Protein AF-A0A258DML5-F1 (afdb_monomer)

Mean predicted aligned error: 8.38 Å

Foldseek 3Di:
DPCPVVPDVDDDDDPQCLPADEPVCVVPWDWDDPVVFIATPDPVRGNDDYDQEQADPPDQ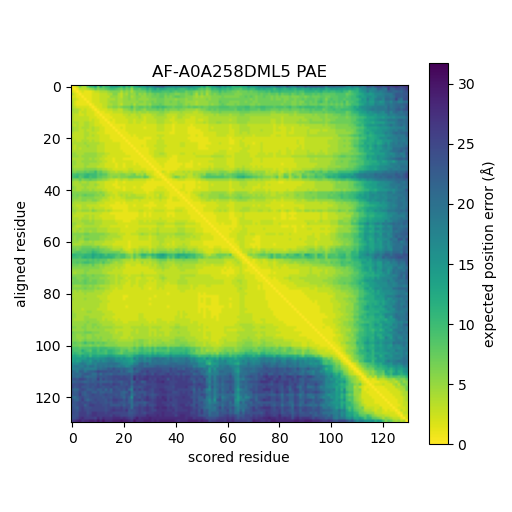FSHPPDPDPCRGCVNVVSCVVVSVVVNVVCVVVVVVVVVPDDDPDCPDDDDQDPVRVVVVVVVVVVVVVD

Nearest PDB structures (foldseek):
  1q5t-assembly1_B  TM=3.494E-01  e=3.824E+00  Vipera ammodytes meridionalis

Radius of gyration: 21.44 Å; Cα contacts (8 Å, |Δi|>4): 107; chains: 1; bounding box: 47×46×62 Å

Solvent-accessible surface area (backbone atoms only — not comparable to full-atom values): 8208 Å² total; per-residue (Å²): 135,75,58,62,76,74,77,42,96,85,77,83,86,82,81,58,70,18,51,74,34,38,79,91,42,53,91,84,44,47,77,42,70,73,90,84,55,44,16,40,78,42,83,89,34,49,52,79,35,78,47,68,72,49,50,49,85,94,52,70,32,64,29,75,79,54,92,53,66,87,46,22,37,91,73,33,61,71,48,48,61,61,51,49,56,52,44,53,51,37,59,76,68,43,39,74,62,62,73,68,57,76,71,90,64,82,88,67,80,80,75,77,47,72,68,53,51,51,53,54,50,51,57,52,52,54,69,72,76,109

Sequence (130 aa):
MDLAPLLFEKIFILKHRGYNMAWWNFAERKLLDSGGDYSINQTDQHLYFFHFSGFKPGSEYITGRSGESQFAYENRHELKRLAREYEDLLHQNRFEFFSGLKPKLKFFSPKPSFKSKMNKMLKRLVRKFG

Structure (mmCIF, N/CA/C/O backbone):
data_AF-A0A258DML5-F1
#
_entry.id   AF-A0A258DML5-F1
#
loop_
_atom_site.group_PDB
_atom_site.id
_atom_site.type_symbol
_atom_site.label_atom_id
_atom_site.label_alt_id
_atom_site.label_comp_id
_atom_site.label_asym_id
_atom_site.label_entity_id
_atom_site.label_seq_id
_atom_site.pdbx_PDB_ins_code
_atom_site.Cartn_x
_atom_site.Cartn_y
_atom_site.Cartn_z
_atom_site.occupancy
_atom_site.B_iso_or_equiv
_atom_site.auth_seq_id
_atom_site.auth_comp_id
_atom_site.auth_asym_id
_atom_site.auth_atom_id
_atom_site.pdbx_PDB_model_num
ATOM 1 N N . MET A 1 1 ? -12.026 9.453 -4.907 1.00 64.12 1 MET A N 1
ATOM 2 C CA . MET A 1 1 ? -12.736 8.328 -5.560 1.00 64.12 1 MET A CA 1
ATOM 3 C C . MET A 1 1 ? -14.147 8.843 -5.765 1.00 64.12 1 MET A C 1
ATOM 5 O O . MET A 1 1 ? -14.971 8.720 -4.871 1.00 64.12 1 MET A O 1
ATOM 9 N N . ASP A 1 2 ? -14.371 9.554 -6.869 1.00 83.19 2 ASP A N 1
ATOM 10 C CA . ASP A 1 2 ? -15.444 10.568 -6.896 1.00 83.19 2 ASP A CA 1
ATOM 11 C C . ASP A 1 2 ? -16.634 10.117 -7.749 1.00 83.19 2 ASP A C 1
ATOM 13 O O . ASP A 1 2 ? -17.749 10.589 -7.577 1.00 83.19 2 ASP A O 1
ATOM 17 N N . LEU A 1 3 ? -16.409 9.143 -8.636 1.00 91.69 3 LEU A N 1
ATOM 18 C CA . LEU A 1 3 ? -17.411 8.667 -9.586 1.00 91.69 3 LEU A CA 1
ATOM 19 C C . LEU A 1 3 ? -18.371 7.641 -8.988 1.00 91.69 3 LEU A C 1
ATOM 21 O O . LEU A 1 3 ? -19.529 7.614 -9.378 1.00 91.69 3 LEU A O 1
ATOM 25 N N . ALA A 1 4 ? -17.919 6.796 -8.054 1.00 91.69 4 ALA A N 1
ATOM 26 C CA . ALA A 1 4 ? -18.776 5.739 -7.522 1.00 91.69 4 ALA A CA 1
ATOM 27 C C . ALA A 1 4 ? -20.057 6.313 -6.877 1.00 91.69 4 ALA A C 1
ATOM 29 O O . ALA A 1 4 ? -21.132 5.922 -7.326 1.00 91.69 4 ALA A O 1
ATOM 30 N N . PRO A 1 5 ? -19.995 7.293 -5.948 1.00 89.38 5 PRO A N 1
ATOM 31 C CA . PRO A 1 5 ? -21.198 7.920 -5.381 1.00 89.38 5 PRO A CA 1
ATOM 32 C C . PRO A 1 5 ? -22.129 8.574 -6.409 1.00 89.38 5 PRO A C 1
ATOM 34 O O . PRO A 1 5 ? -23.313 8.723 -6.138 1.00 89.38 5 PRO A O 1
ATOM 37 N N . LEU A 1 6 ? -21.603 8.974 -7.570 1.00 91.69 6 LEU A N 1
ATOM 38 C CA . LEU A 1 6 ? -22.379 9.610 -8.637 1.00 91.69 6 LEU A CA 1
ATOM 39 C C . LEU A 1 6 ? -23.065 8.594 -9.559 1.00 91.69 6 LEU A C 1
ATOM 41 O O . LEU A 1 6 ? -24.106 8.898 -10.129 1.00 91.69 6 LEU A O 1
ATOM 45 N N . LEU A 1 7 ? -22.468 7.414 -9.741 1.00 95.12 7 LEU A N 1
ATOM 46 C CA . LEU A 1 7 ? -22.934 6.405 -10.697 1.00 95.12 7 LEU A CA 1
ATOM 47 C C . LEU A 1 7 ? -23.845 5.344 -10.072 1.00 95.12 7 LEU A C 1
ATOM 49 O O . LEU A 1 7 ? -24.545 4.649 -10.805 1.00 95.12 7 LEU A O 1
ATOM 53 N N . PHE A 1 8 ? -23.831 5.188 -8.746 1.00 94.19 8 PHE A N 1
ATOM 54 C CA . PHE A 1 8 ? -24.584 4.138 -8.063 1.00 94.19 8 PHE A CA 1
ATOM 55 C C . PHE A 1 8 ? -25.413 4.708 -6.910 1.00 94.19 8 PHE A C 1
ATOM 57 O O . PHE A 1 8 ? -24.885 5.362 -6.016 1.00 94.19 8 PHE A O 1
ATOM 64 N N . GLU A 1 9 ? -26.708 4.391 -6.891 1.00 92.31 9 GLU A N 1
ATOM 65 C CA . GLU A 1 9 ? -27.655 4.921 -5.897 1.00 92.31 9 GLU A CA 1
ATOM 66 C C . GLU A 1 9 ? -27.472 4.331 -4.489 1.00 92.31 9 GLU A C 1
ATOM 68 O O . GLU A 1 9 ? -27.802 4.969 -3.492 1.00 92.31 9 GLU A O 1
ATOM 73 N N . LYS A 1 10 ? -26.957 3.101 -4.379 1.00 94.00 10 LYS A N 1
ATOM 74 C CA . LYS A 1 10 ? -26.849 2.368 -3.107 1.00 94.00 10 LYS A CA 1
ATOM 75 C C . LYS A 1 10 ? -25.397 2.048 -2.785 1.00 94.00 10 LYS A C 1
ATOM 77 O O . LYS A 1 10 ? -24.931 0.935 -3.017 1.00 94.00 10 LYS A O 1
ATOM 82 N N . ILE A 1 11 ? -24.688 3.032 -2.237 1.00 93.06 11 ILE A N 1
ATOM 83 C CA . ILE A 1 11 ? -23.306 2.871 -1.777 1.00 93.06 11 ILE A CA 1
ATOM 84 C C . ILE A 1 11 ? -23.241 2.868 -0.259 1.00 93.06 11 ILE A C 1
ATOM 86 O O . ILE A 1 11 ? -23.771 3.749 0.414 1.00 93.06 11 ILE A O 1
ATOM 90 N N . PHE A 1 12 ? -22.515 1.889 0.270 1.00 91.81 12 PHE A N 1
ATOM 91 C CA . PHE A 1 12 ? -22.136 1.831 1.670 1.00 91.81 12 PHE A CA 1
ATOM 92 C C . PHE A 1 12 ? -20.680 2.277 1.843 1.00 91.81 12 PHE A C 1
ATOM 94 O O . PHE A 1 12 ? -19.786 1.792 1.149 1.00 91.81 12 PHE A O 1
ATOM 101 N N . ILE A 1 13 ? -20.432 3.191 2.786 1.00 91.25 13 ILE A N 1
A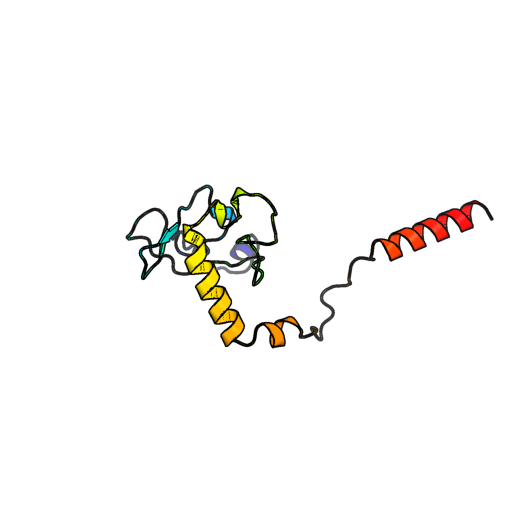TOM 102 C CA . ILE A 1 13 ? -19.080 3.657 3.117 1.00 91.25 13 ILE A CA 1
ATOM 103 C C . ILE A 1 13 ? -18.573 2.888 4.336 1.00 91.25 13 ILE A C 1
ATOM 105 O O . ILE A 1 13 ? -18.929 3.193 5.475 1.00 91.25 13 ILE A O 1
ATOM 109 N N . LEU A 1 14 ? -17.677 1.930 4.101 1.00 92.06 14 LEU A N 1
ATOM 110 C CA . LEU A 1 14 ? -16.966 1.224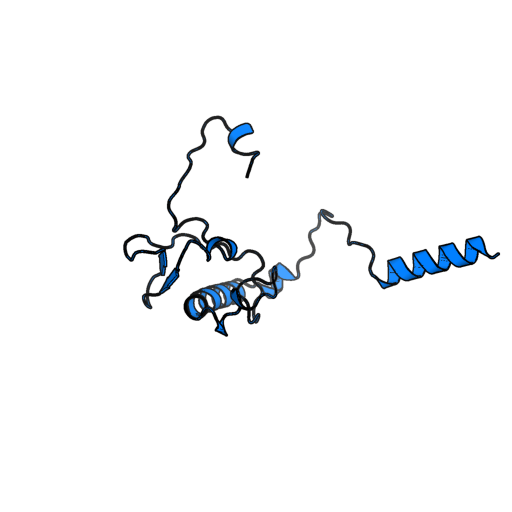 5.163 1.00 92.06 14 LEU A CA 1
ATOM 111 C C . LEU A 1 14 ? -15.752 2.042 5.629 1.00 92.06 14 LEU A C 1
ATOM 113 O O . LEU A 1 14 ? -14.796 2.228 4.880 1.00 92.06 14 LEU A O 1
ATOM 117 N N . LYS A 1 15 ? -15.771 2.514 6.882 1.00 92.19 15 LYS A N 1
ATOM 118 C CA . LYS A 1 15 ? -14.693 3.338 7.474 1.00 92.19 15 LYS A CA 1
ATOM 119 C C . LYS A 1 15 ? -13.671 2.545 8.304 1.00 92.19 15 LYS A C 1
ATOM 121 O O . LYS A 1 15 ? -12.838 3.140 8.983 1.00 92.19 15 LYS A O 1
ATOM 126 N N . HIS A 1 16 ? -13.732 1.216 8.278 1.00 94.50 16 HIS A N 1
ATOM 127 C CA . HIS A 1 16 ? -12.844 0.365 9.068 1.00 94.50 16 HIS A CA 1
ATOM 128 C C . HIS A 1 16 ? -11.390 0.462 8.569 1.00 94.50 16 HIS A C 1
ATOM 130 O O . HIS A 1 16 ? -11.114 0.268 7.385 1.00 94.50 16 HIS A O 1
ATOM 136 N N . ARG A 1 17 ? -10.439 0.739 9.470 1.00 95.44 17 ARG A N 1
ATOM 137 C CA . ARG A 1 17 ? -9.045 1.079 9.108 1.00 95.44 17 ARG A CA 1
ATOM 138 C C . ARG A 1 17 ? -8.245 -0.083 8.525 1.00 95.44 17 ARG A C 1
ATOM 140 O O . ARG A 1 17 ? -7.320 0.156 7.749 1.00 95.44 17 ARG A O 1
ATOM 147 N N . GLY A 1 18 ? -8.623 -1.306 8.884 1.00 96.00 18 GLY A N 1
ATOM 148 C CA . GLY A 1 18 ? -8.076 -2.544 8.332 1.00 96.00 18 GLY A CA 1
ATOM 149 C C . GLY A 1 18 ? -8.434 -2.825 6.874 1.00 96.00 18 GLY A C 1
ATOM 150 O O . GLY A 1 18 ? -7.898 -3.764 6.295 1.00 96.00 18 GLY A O 1
ATOM 151 N N . TYR A 1 19 ? -9.328 -2.040 6.269 1.00 96.06 19 TYR A N 1
ATOM 152 C CA . TYR A 1 19 ? -9.628 -2.143 4.846 1.00 96.06 19 TYR A CA 1
ATOM 153 C C . TYR A 1 19 ? -8.882 -1.064 4.070 1.00 96.06 19 TYR A C 1
ATOM 155 O O . TYR A 1 19 ? -8.824 0.101 4.480 1.00 96.06 19 TYR A O 1
ATOM 163 N N . ASN A 1 20 ? -8.349 -1.463 2.915 1.00 95.38 20 ASN A N 1
ATOM 164 C CA . ASN A 1 20 ? -7.647 -0.587 1.978 1.00 95.38 20 ASN A CA 1
ATOM 165 C C . ASN A 1 20 ? -6.525 0.213 2.660 1.00 95.38 20 ASN A C 1
ATOM 167 O O . ASN A 1 20 ? -6.370 1.412 2.425 1.00 95.38 20 ASN A O 1
ATOM 171 N N . MET A 1 21 ? -5.774 -0.444 3.546 1.00 96.06 21 MET A N 1
ATOM 172 C CA . MET A 1 21 ? -4.563 0.135 4.117 1.00 96.06 21 MET A CA 1
ATOM 173 C C . MET A 1 21 ? -3.479 0.162 3.041 1.00 96.06 21 MET A C 1
ATOM 175 O O . MET A 1 21 ? -3.278 -0.833 2.354 1.00 96.06 21 MET A O 1
ATOM 179 N N . ALA A 1 22 ? -2.756 1.268 2.902 1.00 95.69 22 ALA A N 1
ATOM 180 C CA . ALA A 1 22 ? -1.616 1.351 1.998 1.00 95.69 22 ALA A CA 1
ATOM 181 C C . ALA A 1 22 ? -0.529 2.279 2.546 1.00 95.69 22 ALA A C 1
ATOM 183 O O . ALA A 1 22 ? -0.687 2.909 3.593 1.00 95.69 22 ALA A O 1
ATOM 184 N N . TRP A 1 23 ? 0.550 2.429 1.779 1.00 94.62 23 TRP A N 1
ATOM 185 C CA . TRP A 1 23 ? 1.689 3.264 2.156 1.00 94.62 23 TRP A CA 1
ATOM 186 C C . TRP A 1 23 ? 1.337 4.740 2.399 1.00 94.62 23 TRP A C 1
ATOM 188 O O . TRP A 1 23 ? 1.899 5.361 3.297 1.00 94.62 23 TRP A O 1
ATOM 198 N N . TRP A 1 24 ? 0.362 5.305 1.678 1.00 94.38 24 TRP A N 1
ATOM 199 C CA . TRP A 1 24 ? -0.077 6.692 1.896 1.00 94.38 24 TRP A CA 1
ATOM 200 C C . TRP A 1 24 ? -0.829 6.891 3.220 1.00 94.38 24 TRP A C 1
ATOM 202 O O . TRP A 1 24 ? -1.025 8.024 3.644 1.00 94.38 24 TRP A O 1
ATOM 212 N N . ASN A 1 25 ? -1.250 5.814 3.894 1.00 95.69 25 ASN A N 1
ATOM 213 C CA . ASN A 1 25 ? -1.916 5.898 5.193 1.00 95.69 25 ASN A CA 1
ATOM 214 C C . ASN A 1 25 ? -0.942 5.893 6.374 1.00 95.69 25 ASN A C 1
ATOM 216 O O . ASN A 1 25 ? -1.378 6.027 7.512 1.00 95.69 25 ASN A O 1
ATOM 220 N N . PHE A 1 26 ? 0.361 5.725 6.157 1.00 93.31 26 PHE A N 1
ATOM 221 C CA . PHE A 1 26 ? 1.301 5.523 7.261 1.00 93.31 26 PHE A CA 1
ATOM 222 C C . PHE A 1 26 ? 1.439 6.704 8.224 1.00 93.31 26 PHE A C 1
ATOM 224 O O . PHE A 1 26 ? 1.814 6.498 9.373 1.00 93.31 26 PHE A O 1
ATOM 231 N N . ALA A 1 27 ? 1.095 7.917 7.791 1.00 93.25 27 ALA A N 1
ATOM 232 C CA . ALA A 1 27 ? 1.062 9.077 8.676 1.00 93.25 27 ALA A CA 1
ATOM 233 C C . ALA A 1 27 ? -0.025 8.968 9.768 1.00 93.25 27 ALA A C 1
ATOM 235 O O . ALA A 1 27 ? 0.124 9.547 10.839 1.00 93.25 27 ALA A O 1
ATOM 236 N N . GLU A 1 28 ? -1.108 8.219 9.520 1.00 95.38 28 GLU A N 1
ATOM 237 C CA . GLU A 1 28 ? -2.272 8.118 10.421 1.00 95.38 28 GLU A CA 1
ATOM 238 C C . GLU A 1 28 ? -2.547 6.677 10.917 1.00 95.38 28 GLU A C 1
ATOM 240 O O . GLU A 1 28 ? -3.285 6.474 11.887 1.00 95.38 28 GLU A O 1
ATOM 245 N N . ARG A 1 29 ? -1.994 5.662 10.235 1.00 95.56 29 ARG A N 1
ATOM 246 C CA . ARG A 1 29 ? -2.202 4.232 10.515 1.00 95.56 29 ARG A CA 1
ATOM 247 C C . ARG A 1 29 ? -0.876 3.541 10.792 1.00 95.56 29 ARG A C 1
ATOM 249 O O . ARG A 1 29 ? -0.009 3.472 9.923 1.00 95.56 29 ARG A O 1
ATOM 256 N N . LYS A 1 30 ? -0.767 2.964 11.982 1.00 95.50 30 LYS A N 1
ATOM 257 C CA . LYS A 1 30 ? 0.339 2.112 12.413 1.00 95.50 30 LYS A CA 1
ATOM 258 C C . LYS A 1 30 ? -0.052 0.656 12.213 1.00 95.50 30 LYS A C 1
ATOM 260 O O . LYS A 1 30 ? -1.090 0.233 12.720 1.00 95.50 30 LYS A O 1
ATOM 265 N N . LEU A 1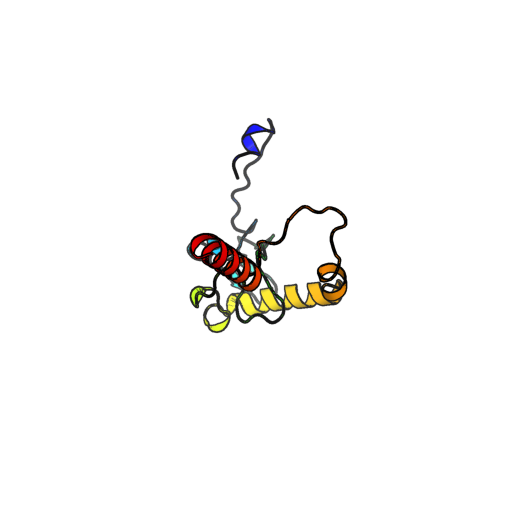 31 ? 0.767 -0.084 11.472 1.00 95.81 31 LEU A N 1
ATOM 266 C CA . LEU A 1 31 ? 0.637 -1.532 11.371 1.00 95.81 31 LEU A CA 1
ATOM 267 C C . LEU A 1 31 ? 1.240 -2.165 12.623 1.00 95.81 31 LEU A C 1
ATOM 269 O O . LEU A 1 31 ? 2.352 -1.823 13.017 1.00 95.81 31 LEU A O 1
ATOM 273 N N . LEU A 1 32 ? 0.500 -3.076 13.233 1.00 95.69 32 LEU A N 1
ATOM 274 C CA . LEU A 1 32 ? 0.948 -3.902 14.339 1.00 95.69 32 LEU A CA 1
ATOM 275 C C . LEU A 1 32 ? 1.086 -5.327 13.806 1.00 95.69 32 LEU A C 1
ATOM 277 O O . LEU A 1 32 ? 0.112 -5.873 13.294 1.00 95.69 32 LEU A O 1
ATOM 281 N N . ASP A 1 33 ? 2.283 -5.895 13.903 1.00 93.50 33 ASP A N 1
ATOM 282 C CA . ASP A 1 33 ? 2.580 -7.283 13.536 1.00 93.50 33 ASP A CA 1
ATOM 283 C C . ASP A 1 33 ? 2.680 -8.114 14.820 1.00 93.50 33 ASP A C 1
ATOM 285 O O . ASP A 1 33 ? 3.522 -7.829 15.676 1.00 93.50 33 ASP A O 1
ATOM 289 N N . SER A 1 34 ? 1.805 -9.108 14.980 1.00 89.25 34 SER A N 1
ATOM 290 C CA . SER A 1 34 ? 1.801 -10.014 16.137 1.00 89.25 34 SER A CA 1
ATOM 291 C C . SER A 1 34 ? 2.514 -11.345 15.871 1.00 89.25 34 SER A C 1
ATOM 293 O O . SER A 1 34 ? 2.478 -12.239 16.714 1.00 89.25 34 SER A O 1
ATOM 295 N N . GLY A 1 35 ? 3.140 -11.519 14.703 1.00 87.19 35 GLY A N 1
ATOM 296 C CA . GLY A 1 35 ? 3.782 -12.770 14.282 1.00 87.19 35 GLY A CA 1
ATOM 297 C C . GLY A 1 35 ? 2.823 -13.802 13.672 1.00 87.19 35 GLY A C 1
ATOM 298 O O . GLY A 1 35 ? 3.266 -14.655 12.909 1.00 87.19 35 GLY A O 1
ATOM 299 N N . GLY A 1 36 ? 1.516 -13.685 13.927 1.00 89.12 36 GLY A N 1
ATOM 300 C CA . GLY A 1 36 ? 0.468 -14.467 13.261 1.00 89.12 36 GLY A CA 1
ATOM 301 C C . GLY A 1 36 ? -0.422 -13.599 12.381 1.00 89.12 36 GLY A C 1
ATOM 302 O O . GLY A 1 36 ? -0.611 -13.908 11.210 1.00 89.12 36 GLY A O 1
ATOM 303 N N . ASP A 1 37 ? -0.845 -12.457 12.919 1.00 93.06 37 ASP A N 1
ATOM 304 C CA . ASP A 1 37 ? -1.806 -11.549 12.300 1.00 93.06 37 ASP A CA 1
ATOM 305 C C . ASP A 1 37 ? -1.300 -10.106 12.278 1.00 93.06 37 ASP A C 1
ATOM 307 O O . ASP A 1 37 ? -0.287 -9.744 12.886 1.00 93.06 37 ASP A O 1
ATOM 311 N N . TYR A 1 38 ? -2.068 -9.273 11.585 1.00 96.56 38 TYR A N 1
ATOM 312 C CA . TYR A 1 38 ? -1.849 -7.844 11.486 1.00 96.56 38 TYR A CA 1
ATOM 313 C C . TYR A 1 38 ? -3.051 -7.071 12.025 1.00 96.56 38 TYR A C 1
ATOM 315 O O . TYR A 1 38 ? -4.196 -7.403 11.717 1.00 96.56 38 TYR A O 1
ATOM 323 N N . SER A 1 39 ? -2.793 -5.987 12.756 1.00 97.19 39 SER A N 1
ATOM 324 C CA . SER A 1 39 ? -3.829 -5.049 13.214 1.00 97.19 39 SER A CA 1
ATOM 325 C C . SER A 1 39 ? -3.413 -3.594 12.988 1.00 97.19 39 SER A C 1
ATOM 327 O O . SER A 1 39 ? -2.239 -3.294 12.778 1.00 97.19 39 SER A O 1
ATOM 329 N N . ILE A 1 40 ? -4.374 -2.669 13.000 1.00 97.31 40 ILE A N 1
ATOM 330 C CA . ILE A 1 40 ? -4.175 -1.251 12.685 1.00 97.31 40 ILE A CA 1
ATOM 331 C C . ILE A 1 40 ? -4.465 -0.381 13.897 1.00 97.31 40 ILE A C 1
ATOM 333 O O . ILE A 1 40 ? -5.610 -0.271 14.326 1.00 97.31 40 ILE A O 1
ATOM 337 N N . ASN A 1 41 ? -3.445 0.329 14.379 1.00 96.38 41 ASN A N 1
ATOM 338 C CA . ASN A 1 41 ? -3.453 1.200 15.564 1.00 96.38 41 ASN A CA 1
ATOM 339 C C . ASN A 1 41 ? -3.729 0.487 16.901 1.00 96.38 41 ASN A C 1
ATOM 341 O O . ASN A 1 41 ? -3.092 0.828 17.893 1.00 96.38 41 ASN A O 1
ATOM 345 N N . GLN A 1 42 ? -4.668 -0.456 16.939 1.00 95.06 42 GLN A N 1
ATOM 346 C CA . GLN A 1 42 ? -5.118 -1.210 18.110 1.00 95.06 42 GLN A CA 1
ATOM 347 C C . GLN A 1 42 ? -5.231 -2.694 17.740 1.00 95.06 42 GLN A C 1
ATOM 349 O O . GLN A 1 42 ? -5.402 -3.026 16.568 1.00 95.06 42 GLN A O 1
ATOM 354 N N . THR A 1 43 ? -5.102 -3.591 18.715 1.00 92.81 43 THR A N 1
ATOM 355 C CA . THR A 1 43 ? -5.023 -5.046 18.487 1.00 92.81 43 THR A CA 1
ATOM 356 C C . THR A 1 43 ? -6.331 -5.664 17.987 1.00 92.81 43 THR A C 1
ATOM 358 O O . THR A 1 43 ? -6.280 -6.626 17.228 1.00 92.81 43 THR A O 1
ATOM 361 N N . ASP A 1 44 ? -7.478 -5.085 18.340 1.00 92.94 44 ASP A N 1
ATOM 362 C CA . ASP A 1 44 ? -8.831 -5.496 17.934 1.00 92.94 44 ASP A CA 1
ATOM 363 C C . ASP A 1 44 ? -9.238 -5.006 16.528 1.00 92.94 44 ASP A C 1
ATOM 365 O O . ASP A 1 44 ? -10.265 -5.407 15.980 1.00 92.94 44 ASP A O 1
ATOM 369 N N . GLN A 1 45 ? -8.428 -4.144 15.911 1.00 95.38 45 GLN A N 1
ATOM 370 C CA . GLN A 1 45 ? -8.653 -3.604 14.572 1.00 95.38 45 GLN A CA 1
ATOM 371 C C . GLN A 1 45 ? -7.844 -4.385 13.533 1.00 95.38 45 GLN A C 1
ATOM 373 O O . GLN A 1 45 ? -6.854 -3.881 13.006 1.00 95.38 45 GLN A O 1
ATOM 378 N N . HIS A 1 46 ? -8.263 -5.609 13.219 1.00 96.88 46 HIS A N 1
ATOM 379 C CA . HIS A 1 46 ? -7.557 -6.472 12.265 1.00 96.88 46 HIS A CA 1
ATOM 38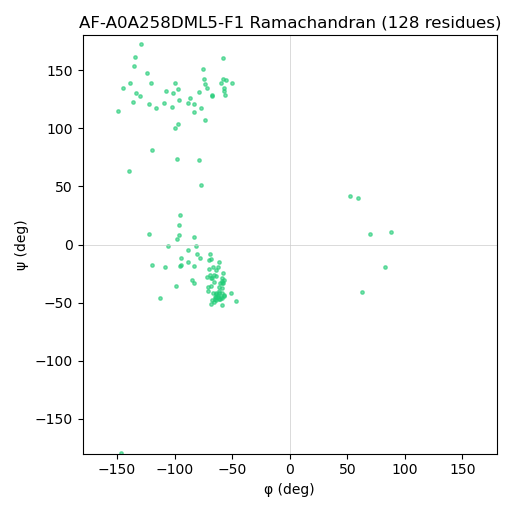0 C C . HIS A 1 46 ? -7.346 -5.809 10.895 1.00 96.88 46 HIS A C 1
ATOM 382 O O . HIS A 1 46 ? -8.217 -5.100 10.380 1.00 96.88 46 HIS A O 1
ATOM 388 N N . LEU A 1 47 ? -6.185 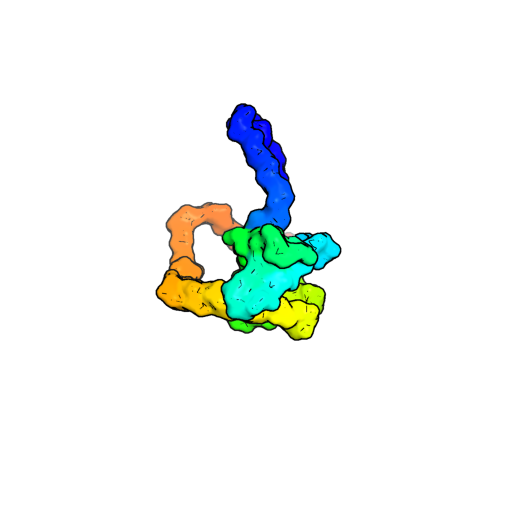-6.053 10.288 1.00 97.19 47 LEU A N 1
ATOM 389 C CA . LEU A 1 47 ? -5.920 -5.766 8.884 1.00 97.19 47 LEU A CA 1
ATOM 390 C C . LEU A 1 47 ? -6.581 -6.856 8.036 1.00 97.19 47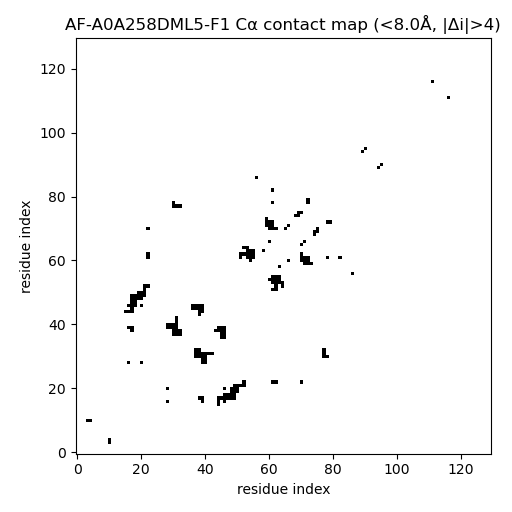 LEU A C 1
ATOM 392 O O . LEU A 1 47 ? -6.201 -8.018 8.095 1.00 97.19 47 LEU A O 1
ATOM 396 N N . TYR A 1 48 ? -7.540 -6.458 7.208 1.00 95.75 48 TYR A N 1
ATOM 397 C CA . TYR A 1 48 ? -8.245 -7.358 6.296 1.00 95.75 48 TYR A CA 1
ATOM 398 C C . TYR A 1 48 ? -7.683 -7.286 4.878 1.00 95.75 48 TYR A C 1
ATOM 400 O O . TYR A 1 48 ? -7.652 -8.280 4.161 1.00 95.75 48 TYR A O 1
ATOM 408 N N . PHE A 1 49 ? -7.269 -6.092 4.446 1.00 94.31 49 PHE A N 1
ATOM 409 C CA . PHE A 1 49 ? -6.809 -5.867 3.082 1.00 94.31 49 PHE A CA 1
ATOM 410 C C . PHE A 1 49 ? -5.747 -4.768 3.021 1.00 94.31 49 PHE A C 1
ATOM 412 O O . PHE A 1 49 ? -6.038 -3.588 3.263 1.00 94.31 49 PHE A O 1
ATOM 419 N N . PHE A 1 50 ? -4.530 -5.164 2.638 1.00 96.69 50 PHE A N 1
ATOM 420 C CA . PHE A 1 50 ? -3.438 -4.253 2.312 1.00 96.69 50 PHE A CA 1
ATOM 421 C C . PHE A 1 50 ? -3.344 -4.030 0.800 1.00 96.69 50 PHE A C 1
ATOM 423 O O . PHE A 1 50 ? -3.370 -4.963 0.001 1.00 96.69 50 PHE A O 1
ATOM 430 N N . HIS A 1 51 ? -3.197 -2.775 0.399 1.00 97.06 51 HIS A N 1
ATOM 431 C CA . HIS A 1 51 ? -3.123 -2.349 -0.986 1.00 97.06 51 HIS A CA 1
ATOM 432 C C . HIS A 1 51 ? -1.658 -2.114 -1.390 1.00 97.06 51 HIS A C 1
ATOM 434 O O . HIS A 1 51 ? -1.083 -1.046 -1.163 1.00 97.06 51 HIS A O 1
ATOM 440 N N . PHE A 1 52 ? -1.071 -3.088 -2.087 1.00 96.00 52 PHE A N 1
ATOM 441 C CA . PHE A 1 52 ? 0.317 -3.087 -2.579 1.00 96.00 52 PHE A CA 1
ATOM 442 C C . PHE A 1 52 ? 0.540 -2.205 -3.828 1.00 96.00 52 PHE A C 1
ATOM 444 O O . PHE A 1 52 ? 1.071 -2.626 -4.857 1.00 96.00 52 PHE A O 1
ATOM 451 N N . SER A 1 53 ? 0.107 -0.945 -3.776 1.00 94.25 53 SER A N 1
ATOM 452 C CA . SER A 1 53 ? 0.124 -0.046 -4.934 1.00 94.25 53 SER A CA 1
ATOM 453 C C . SER A 1 53 ? 1.539 0.420 -5.268 1.00 94.25 53 SER A C 1
ATOM 455 O O . SER A 1 53 ? 2.056 1.344 -4.635 1.00 94.25 53 SER A O 1
ATOM 457 N N . GLY A 1 54 ? 2.084 -0.107 -6.364 1.00 93.50 54 GLY A N 1
ATOM 458 C CA . GLY A 1 54 ? 3.445 0.186 -6.808 1.00 93.50 54 GLY A CA 1
ATOM 459 C C . GLY A 1 54 ? 4.489 -0.737 -6.194 1.00 93.50 54 GLY A C 1
ATOM 460 O O . GLY A 1 54 ? 5.672 -0.459 -6.341 1.00 93.50 54 GLY A O 1
ATOM 461 N N . PHE A 1 55 ? 4.066 -1.805 -5.520 1.00 95.69 55 PHE A N 1
ATOM 462 C CA . PHE A 1 55 ? 4.967 -2.836 -5.031 1.00 95.69 55 PHE A CA 1
ATOM 463 C C . PHE A 1 55 ? 5.763 -3.458 -6.182 1.00 95.69 55 PHE A C 1
ATOM 465 O O . PHE A 1 55 ? 5.234 -3.665 -7.279 1.00 95.69 55 PHE A O 1
ATOM 472 N N . LYS A 1 56 ? 7.032 -3.760 -5.920 1.00 93.94 56 LYS A N 1
ATOM 473 C CA . LYS A 1 56 ? 7.923 -4.435 -6.856 1.00 93.94 56 LYS A CA 1
ATOM 474 C C . LYS A 1 56 ? 8.707 -5.509 -6.090 1.00 93.94 56 LYS A C 1
ATOM 476 O O . LYS A 1 56 ? 9.392 -5.130 -5.140 1.00 93.94 56 LYS A O 1
ATOM 481 N N . PRO A 1 57 ? 8.637 -6.790 -6.504 1.00 94.69 57 PRO A N 1
ATOM 482 C CA . PRO A 1 57 ? 9.477 -7.847 -5.941 1.00 94.69 57 PRO A CA 1
ATOM 483 C C . PRO A 1 57 ? 10.961 -7.453 -5.923 1.00 94.69 57 PRO A C 1
ATOM 485 O O . PRO A 1 57 ? 11.446 -6.794 -6.852 1.00 94.69 57 PRO A O 1
ATOM 488 N N . GLY A 1 58 ? 11.654 -7.788 -4.837 1.00 92.88 58 GLY A N 1
ATOM 489 C CA . GLY A 1 58 ? 13.058 -7.453 -4.594 1.00 92.88 58 GLY A CA 1
ATOM 490 C C . GLY A 1 58 ? 13.365 -5.971 -4.343 1.00 92.88 58 GLY A C 1
ATOM 491 O O . GLY A 1 58 ? 14.533 -5.589 -4.334 1.00 92.88 58 GLY A O 1
ATOM 492 N N . SER A 1 59 ? 12.361 -5.102 -4.182 1.00 93.94 59 SER A N 1
ATOM 493 C CA . SER A 1 59 ? 12.593 -3.697 -3.820 1.00 93.94 59 SER A CA 1
ATOM 494 C C . SER A 1 59 ? 12.958 -3.549 -2.342 1.00 93.94 59 SER A C 1
ATOM 496 O O . SER A 1 59 ? 12.476 -4.301 -1.507 1.00 93.94 59 SER A O 1
ATOM 498 N N . GLU A 1 60 ? 13.742 -2.528 -1.995 1.00 94.06 60 GLU A N 1
ATOM 499 C CA . GLU A 1 60 ? 13.997 -2.135 -0.598 1.00 94.06 60 GLU A CA 1
ATOM 500 C C . GLU A 1 60 ? 12.871 -1.263 -0.001 1.00 94.06 60 GLU A C 1
ATOM 502 O O . GLU A 1 60 ? 12.918 -0.882 1.170 1.00 94.06 60 GLU A O 1
ATOM 507 N N . TYR A 1 61 ? 11.845 -0.954 -0.801 1.00 95.50 61 TYR A N 1
ATOM 508 C CA . TYR A 1 61 ? 10.736 -0.064 -0.464 1.00 95.50 61 TYR A CA 1
ATOM 509 C C . TYR A 1 61 ? 9.397 -0.791 -0.638 1.00 95.50 61 TYR A C 1
ATOM 511 O O . TYR A 1 61 ? 9.225 -1.585 -1.564 1.00 95.50 61 TYR A O 1
ATOM 519 N N . ILE A 1 62 ? 8.398 -0.459 0.190 1.00 95.00 62 ILE A N 1
ATOM 520 C CA . ILE A 1 62 ? 7.030 -1.013 0.052 1.00 95.00 62 ILE A CA 1
ATOM 521 C C . ILE A 1 62 ? 6.327 -0.551 -1.234 1.00 95.00 62 ILE A C 1
ATOM 523 O O . ILE A 1 62 ? 5.350 -1.147 -1.691 1.00 95.00 62 ILE A O 1
ATOM 527 N N . THR A 1 63 ? 6.810 0.538 -1.830 1.00 95.19 63 THR A N 1
ATOM 528 C CA . THR A 1 63 ? 6.268 1.121 -3.052 1.00 95.19 63 THR A CA 1
ATOM 529 C C . THR A 1 63 ? 7.385 1.699 -3.905 1.00 95.19 63 THR A C 1
ATOM 531 O O . THR A 1 63 ? 8.227 2.442 -3.424 1.00 95.19 63 THR A O 1
ATOM 534 N N . GLY A 1 64 ? 7.352 1.421 -5.205 1.00 91.69 64 GLY A N 1
ATOM 535 C CA . GLY A 1 64 ? 8.181 2.083 -6.209 1.00 91.69 64 GLY A CA 1
ATOM 536 C C . GLY A 1 64 ? 7.605 3.417 -6.692 1.00 91.69 64 GLY A C 1
ATOM 537 O O . GLY A 1 64 ? 8.114 3.981 -7.658 1.00 91.69 64 GLY A O 1
ATOM 538 N N . ARG A 1 65 ? 6.511 3.914 -6.089 1.00 88.19 65 ARG A N 1
ATOM 539 C CA . ARG A 1 65 ? 5.915 5.217 -6.449 1.00 88.19 65 ARG A CA 1
ATOM 540 C C . ARG A 1 65 ? 6.586 6.403 -5.763 1.00 88.19 65 ARG A C 1
ATOM 542 O O . ARG A 1 65 ? 6.419 7.523 -6.236 1.00 88.19 65 ARG A O 1
ATOM 549 N N . SER A 1 66 ? 7.320 6.162 -4.684 1.00 77.94 66 SER A N 1
ATOM 550 C CA . SER A 1 66 ? 8.140 7.156 -3.997 1.00 77.94 66 SER A CA 1
ATOM 551 C C . SER A 1 66 ? 9.460 6.499 -3.597 1.00 77.94 66 SER A C 1
ATOM 553 O O . SER A 1 66 ? 9.469 5.344 -3.188 1.00 77.94 66 SER A O 1
ATOM 555 N N . GLY A 1 67 ? 10.566 7.226 -3.759 1.00 78.88 67 GLY A N 1
ATOM 556 C CA . GLY A 1 67 ? 11.896 6.820 -3.292 1.00 78.88 67 GLY A CA 1
ATOM 557 C C . GLY A 1 67 ? 12.249 7.415 -1.928 1.00 78.88 67 GLY A C 1
ATOM 558 O O . GLY A 1 67 ? 13.423 7.514 -1.592 1.00 78.88 67 GLY A O 1
ATOM 559 N N . GLU A 1 68 ? 11.260 7.906 -1.180 1.00 89.06 68 GLU A N 1
ATOM 560 C CA . GLU A 1 68 ? 11.488 8.505 0.133 1.00 89.06 68 GLU A CA 1
ATOM 561 C C . GLU A 1 68 ? 11.807 7.433 1.179 1.00 89.06 68 GLU A C 1
ATOM 563 O O . GLU A 1 68 ? 11.151 6.390 1.257 1.00 89.06 68 GLU A O 1
ATOM 568 N N . SER A 1 69 ? 12.783 7.728 2.039 1.00 89.75 69 SER A N 1
ATOM 569 C CA . SER A 1 69 ? 13.281 6.809 3.070 1.00 89.75 69 SER A CA 1
ATOM 570 C C . SER A 1 69 ? 12.188 6.320 4.025 1.00 89.75 69 SER A C 1
ATOM 572 O O . SER A 1 69 ? 12.224 5.178 4.472 1.00 89.75 69 SER A O 1
ATOM 574 N N . GLN A 1 70 ? 11.154 7.123 4.282 1.00 89.69 70 GLN A N 1
ATOM 575 C CA . GLN A 1 70 ? 10.011 6.749 5.127 1.00 89.69 70 GLN A CA 1
ATOM 576 C C . GLN A 1 70 ? 9.189 5.548 4.618 1.00 89.69 70 GLN A C 1
ATOM 578 O O . GLN A 1 70 ? 8.389 4.984 5.371 1.00 89.69 70 GLN A O 1
ATOM 583 N N . PHE A 1 71 ? 9.377 5.156 3.354 1.00 93.12 71 PHE A N 1
ATOM 584 C CA . PHE A 1 71 ? 8.768 3.972 2.743 1.00 93.12 71 PHE A CA 1
ATOM 585 C C . PHE A 1 71 ? 9.755 2.812 2.558 1.00 93.12 71 PHE A C 1
ATOM 587 O O . PHE A 1 71 ? 9.357 1.749 2.073 1.00 93.12 71 PHE A O 1
ATOM 594 N N . ALA A 1 72 ? 11.019 3.003 2.940 1.00 93.81 72 ALA A N 1
ATOM 595 C CA . ALA A 1 72 ? 12.032 1.961 2.940 1.00 93.81 72 ALA A CA 1
ATOM 596 C C . ALA A 1 72 ? 11.806 0.995 4.110 1.00 93.81 72 ALA A C 1
ATOM 598 O O . ALA A 1 72 ? 11.456 1.401 5.223 1.00 93.81 72 ALA A O 1
ATOM 599 N N . TYR A 1 73 ? 12.050 -0.293 3.881 1.00 94.06 73 TYR A N 1
ATOM 600 C CA . TYR A 1 73 ? 11.870 -1.316 4.911 1.00 94.06 73 TYR A CA 1
ATOM 601 C C . TYR A 1 73 ? 12.818 -1.149 6.101 1.00 94.06 73 TYR A C 1
ATOM 603 O O . TYR A 1 73 ? 12.486 -1.572 7.205 1.00 94.06 73 TYR A O 1
ATOM 611 N N . GLU A 1 74 ? 13.989 -0.543 5.903 1.00 94.25 74 GLU A N 1
ATOM 612 C CA . GLU A 1 74 ? 14.917 -0.191 6.988 1.00 94.25 74 GLU A CA 1
ATOM 613 C C . GLU A 1 74 ? 14.294 0.750 8.025 1.00 94.25 74 GLU A C 1
ATOM 615 O O . GLU A 1 74 ? 14.598 0.638 9.202 1.00 94.25 74 GLU A O 1
ATOM 620 N N . ASN A 1 75 ? 13.373 1.624 7.616 1.00 92.69 75 ASN A N 1
ATOM 621 C CA . ASN A 1 75 ? 12.710 2.558 8.522 1.00 92.69 75 ASN A CA 1
ATOM 622 C C . ASN A 1 75 ? 11.380 1.998 9.041 1.00 92.69 75 ASN A C 1
ATOM 624 O O . ASN A 1 75 ? 10.793 2.572 9.953 1.00 92.69 75 ASN A O 1
ATOM 628 N N . ARG A 1 76 ? 10.892 0.898 8.447 1.00 90.50 76 ARG A N 1
ATOM 629 C CA . ARG A 1 76 ? 9.549 0.326 8.638 1.00 90.50 76 ARG A CA 1
ATOM 630 C C . ARG A 1 76 ? 9.605 -1.196 8.704 1.00 90.50 76 ARG A C 1
ATOM 632 O O . ARG A 1 76 ? 9.085 -1.910 7.841 1.00 90.50 76 ARG A O 1
ATOM 639 N N . HIS A 1 77 ? 10.294 -1.697 9.724 1.00 91.38 77 HIS A N 1
ATOM 640 C CA . HIS A 1 77 ? 10.522 -3.127 9.911 1.00 91.38 77 HIS A CA 1
ATOM 641 C C . HIS A 1 77 ? 9.222 -3.932 10.023 1.00 91.38 77 HIS A C 1
ATOM 643 O O . HIS A 1 77 ? 9.197 -5.081 9.586 1.00 91.38 77 HIS A O 1
ATOM 649 N N . GLU A 1 78 ? 8.141 -3.327 10.526 1.00 91.31 78 GLU A N 1
ATOM 650 C CA . GLU A 1 78 ? 6.825 -3.958 10.654 1.00 91.31 78 GLU A CA 1
ATOM 651 C C . GLU A 1 78 ? 6.211 -4.366 9.305 1.00 91.31 78 GLU A C 1
ATOM 653 O O . GLU A 1 78 ? 5.329 -5.216 9.251 1.00 91.31 78 GLU A O 1
ATOM 658 N N . LEU A 1 79 ? 6.687 -3.791 8.196 1.00 93.25 79 LEU A N 1
ATOM 659 C CA . LEU A 1 79 ? 6.220 -4.127 6.851 1.00 93.25 79 LEU A CA 1
ATOM 660 C C . LEU A 1 79 ? 6.994 -5.287 6.222 1.00 93.25 79 LEU A C 1
ATOM 662 O O . LEU A 1 79 ? 6.546 -5.825 5.213 1.00 93.25 79 LEU A O 1
ATOM 666 N N . LYS A 1 80 ? 8.157 -5.666 6.770 1.00 93.94 80 LYS A N 1
ATOM 667 C CA . LYS A 1 80 ? 9.060 -6.641 6.132 1.00 93.94 80 LYS A CA 1
ATOM 668 C C . LYS A 1 80 ? 8.414 -8.008 5.975 1.00 93.94 80 LYS A C 1
ATOM 670 O O . LYS A 1 80 ? 8.532 -8.613 4.912 1.00 93.94 80 LYS A O 1
ATOM 675 N N . ARG A 1 81 ? 7.749 -8.492 7.028 1.00 95.44 81 ARG A N 1
ATOM 676 C CA . ARG A 1 81 ? 7.068 -9.788 7.001 1.00 95.44 81 ARG A CA 1
ATOM 677 C C . ARG A 1 81 ? 5.907 -9.758 6.006 1.00 95.44 81 ARG A C 1
ATOM 679 O O . ARG A 1 81 ? 5.896 -10.576 5.096 1.00 95.44 81 ARG A O 1
ATOM 686 N N . LEU A 1 82 ? 5.045 -8.743 6.088 1.00 95.81 82 LEU A N 1
ATOM 687 C CA . LEU A 1 82 ? 3.905 -8.566 5.184 1.00 95.81 82 LEU A CA 1
ATOM 688 C C . LEU A 1 82 ? 4.336 -8.496 3.707 1.00 95.81 82 LEU A C 1
ATOM 690 O O . LEU A 1 82 ? 3.729 -9.118 2.839 1.00 95.81 82 LEU A O 1
ATOM 694 N N . ALA A 1 83 ? 5.396 -7.739 3.417 1.00 95.75 83 ALA A N 1
ATOM 695 C CA . ALA A 1 83 ? 5.950 -7.617 2.074 1.00 95.75 83 ALA A CA 1
ATOM 696 C C . ALA A 1 83 ? 6.510 -8.944 1.553 1.00 95.75 83 ALA A C 1
ATOM 698 O O . ALA A 1 83 ? 6.258 -9.294 0.403 1.00 95.75 83 ALA A O 1
ATOM 699 N N . ARG A 1 84 ? 7.232 -9.686 2.401 1.00 96.00 84 ARG A N 1
ATOM 700 C CA . ARG A 1 84 ? 7.781 -11.000 2.055 1.00 96.00 84 ARG A CA 1
ATOM 701 C C . ARG A 1 84 ? 6.678 -12.015 1.783 1.00 96.00 84 ARG A C 1
ATOM 703 O O . ARG A 1 84 ? 6.721 -12.676 0.757 1.00 96.00 84 ARG A O 1
ATOM 710 N N . GLU A 1 85 ? 5.674 -12.092 2.655 1.00 96.12 85 GLU A N 1
ATOM 711 C CA . GLU A 1 85 ? 4.523 -12.985 2.471 1.00 96.12 85 GLU A CA 1
ATOM 712 C C . GLU A 1 85 ? 3.817 -12.706 1.137 1.00 96.12 85 GLU A C 1
ATOM 714 O O . GLU A 1 85 ? 3.499 -13.627 0.384 1.00 96.12 85 GLU A O 1
ATOM 719 N N . TYR A 1 86 ? 3.623 -11.429 0.798 1.00 96.62 86 TYR A N 1
ATOM 720 C CA . TYR A 1 86 ? 3.039 -11.048 -0.484 1.00 96.62 86 TYR A CA 1
ATOM 721 C C . TYR A 1 86 ? 3.938 -11.393 -1.681 1.00 96.62 86 TYR A C 1
ATOM 723 O O . TYR A 1 86 ? 3.448 -11.885 -2.696 1.00 96.62 86 TYR A O 1
ATOM 731 N N . GLU A 1 87 ? 5.247 -11.162 -1.581 1.00 97.38 87 GLU A N 1
ATOM 732 C CA . GLU A 1 87 ? 6.216 -11.514 -2.622 1.00 97.38 87 GLU A CA 1
ATOM 733 C C . GLU A 1 87 ? 6.275 -13.026 -2.878 1.00 97.38 87 GLU A C 1
ATOM 735 O O . GLU A 1 87 ? 6.237 -13.461 -4.032 1.00 97.38 87 GLU A O 1
ATOM 740 N N . ASP A 1 88 ? 6.277 -13.831 -1.818 1.00 97.81 88 ASP A N 1
ATOM 741 C CA . ASP A 1 88 ? 6.236 -15.289 -1.913 1.00 97.81 88 ASP A CA 1
ATOM 742 C C . ASP A 1 88 ? 4.965 -15.748 -2.636 1.00 97.81 88 ASP A C 1
ATOM 744 O O . ASP A 1 88 ? 5.031 -16.563 -3.561 1.00 97.81 88 ASP A O 1
ATOM 748 N N . LEU A 1 89 ? 3.809 -15.167 -2.290 1.00 97.44 89 LEU A N 1
ATOM 749 C CA . LEU A 1 89 ? 2.548 -15.433 -2.983 1.00 97.44 89 LEU A CA 1
ATOM 750 C C . LEU A 1 89 ? 2.604 -15.022 -4.459 1.00 97.44 89 LEU A C 1
ATOM 752 O O . LEU A 1 89 ? 2.102 -15.758 -5.309 1.00 97.44 89 LEU A O 1
ATOM 756 N N . LEU A 1 90 ? 3.226 -13.892 -4.806 1.00 97.25 90 LEU A N 1
ATOM 757 C CA . LEU A 1 90 ? 3.398 -13.481 -6.204 1.00 97.25 90 LEU A CA 1
ATOM 758 C C . LEU A 1 90 ? 4.209 -14.513 -6.998 1.00 97.25 90 LEU A C 1
ATOM 760 O O . LEU A 1 90 ? 3.795 -14.917 -8.091 1.00 97.25 90 LEU A O 1
ATOM 764 N N . HIS A 1 91 ? 5.333 -14.978 -6.453 1.00 96.88 91 HIS A N 1
ATOM 765 C CA . HIS A 1 91 ? 6.168 -15.985 -7.107 1.00 96.88 91 HIS A CA 1
ATOM 766 C C . HIS A 1 91 ? 5.441 -17.328 -7.248 1.00 96.88 91 HIS A C 1
ATOM 768 O O . HIS A 1 91 ? 5.415 -17.897 -8.344 1.00 96.88 91 HIS A O 1
ATOM 774 N N . GLN A 1 92 ? 4.766 -17.789 -6.191 1.00 98.19 92 GLN A N 1
ATOM 775 C CA . GLN A 1 92 ? 3.940 -19.003 -6.220 1.00 98.19 92 GLN A CA 1
ATOM 776 C C . GLN A 1 92 ? 2.828 -18.923 -7.278 1.00 98.19 92 GLN A C 1
ATOM 778 O O . GLN A 1 92 ? 2.501 -19.920 -7.923 1.00 98.19 92 GLN A O 1
ATOM 783 N N . ASN A 1 93 ? 2.293 -17.724 -7.526 1.00 97.88 93 ASN A N 1
ATOM 784 C CA . ASN A 1 93 ? 1.232 -17.472 -8.501 1.00 97.88 93 ASN A CA 1
ATOM 785 C C . ASN A 1 93 ? 1.748 -17.002 -9.876 1.00 97.88 93 ASN A C 1
ATOM 787 O O . ASN A 1 93 ? 1.011 -16.387 -10.648 1.00 97.88 93 ASN A O 1
ATOM 791 N N . ARG A 1 94 ? 2.994 -17.350 -10.232 1.00 97.56 94 ARG A N 1
ATOM 792 C CA . ARG A 1 94 ? 3.599 -17.126 -11.562 1.00 97.56 94 ARG A CA 1
ATOM 793 C C . ARG A 1 94 ? 3.654 -15.655 -11.987 1.00 97.56 94 ARG A C 1
ATOM 795 O O . ARG A 1 94 ? 3.440 -15.340 -13.161 1.00 97.56 94 ARG A O 1
ATOM 802 N N . PHE A 1 95 ? 3.975 -14.760 -11.055 1.00 95.88 95 PHE A N 1
ATOM 803 C CA . PHE A 1 95 ? 4.128 -13.330 -11.327 1.00 95.88 95 PHE A CA 1
ATOM 804 C C . PHE A 1 95 ? 4.979 -13.034 -12.571 1.00 95.88 95 PHE A C 1
ATOM 806 O O . PHE A 1 95 ? 4.520 -12.293 -13.433 1.00 95.88 95 PHE A O 1
ATOM 813 N N . GLU A 1 96 ? 6.156 -13.653 -12.715 1.00 94.81 96 GLU A N 1
ATOM 814 C CA . GLU A 1 96 ? 7.063 -13.422 -13.855 1.00 94.81 96 GLU A CA 1
ATOM 815 C C . GLU A 1 96 ? 6.419 -13.725 -15.213 1.00 94.81 96 GLU A C 1
ATOM 817 O O . GLU A 1 96 ? 6.616 -13.010 -16.196 1.00 94.81 96 GLU A O 1
ATOM 822 N N . PHE A 1 97 ? 5.594 -14.771 -15.270 1.00 96.06 97 PHE A N 1
ATOM 823 C CA . PHE A 1 97 ? 4.866 -15.108 -16.486 1.00 96.06 97 PHE A CA 1
ATOM 824 C C . PHE A 1 97 ? 3.807 -14.047 -16.800 1.00 96.06 97 PHE A C 1
ATOM 826 O O . PHE A 1 97 ? 3.756 -13.537 -17.920 1.00 96.06 97 PHE A O 1
ATOM 833 N N . PHE A 1 98 ? 2.964 -13.704 -15.820 1.00 94.94 98 PHE A N 1
ATOM 834 C CA . PHE A 1 98 ? 1.847 -12.781 -16.031 1.00 94.94 98 PHE A CA 1
ATOM 835 C C . PHE A 1 98 ? 2.298 -11.333 -16.245 1.00 94.94 98 PHE A C 1
ATOM 837 O O . PHE A 1 98 ? 1.709 -10.631 -17.067 1.00 94.94 98 PHE A O 1
ATOM 844 N N . SER A 1 99 ? 3.347 -10.885 -15.555 1.00 92.06 99 SER A N 1
ATOM 845 C CA . SER A 1 99 ? 3.896 -9.530 -15.679 1.00 92.06 99 SER A CA 1
ATOM 846 C C . SER A 1 99 ? 4.538 -9.286 -17.050 1.00 92.06 99 SER A C 1
ATOM 848 O O . SER A 1 99 ? 4.511 -8.162 -17.554 1.00 92.06 99 SER A O 1
ATOM 850 N N . GLY A 1 100 ? 5.053 -10.341 -17.689 1.00 91.62 100 GLY A N 1
ATOM 851 C CA . GLY A 1 100 ? 5.602 -10.302 -19.044 1.00 91.62 100 GLY A CA 1
ATOM 852 C C . GLY A 1 100 ? 4.552 -10.290 -20.162 1.00 91.62 100 GLY A C 1
ATOM 853 O O . GLY A 1 100 ? 4.896 -10.040 -21.325 1.00 91.62 100 GLY A O 1
ATOM 854 N N . LEU A 1 101 ? 3.273 -10.543 -19.857 1.00 92.19 101 LEU A N 1
ATOM 855 C CA . LEU A 1 101 ? 2.223 -10.563 -20.872 1.00 92.19 101 LEU A CA 1
ATOM 856 C C . LEU A 1 101 ? 1.984 -9.163 -21.438 1.00 92.19 101 LEU A C 1
ATOM 858 O O . LEU A 1 101 ? 1.719 -8.198 -20.724 1.00 92.19 101 LEU A O 1
ATOM 862 N N . LYS A 1 102 ? 2.007 -9.061 -22.769 1.00 88.06 102 LYS A N 1
ATOM 863 C CA . LYS A 1 102 ? 1.652 -7.826 -23.471 1.00 88.06 102 LYS A CA 1
ATOM 864 C C . LYS A 1 102 ? 0.130 -7.748 -23.616 1.00 88.06 102 LYS A C 1
ATOM 866 O O . LYS A 1 102 ? -0.449 -8.633 -24.253 1.00 88.06 102 LYS A O 1
ATOM 871 N N . PRO A 1 103 ? -0.534 -6.701 -23.090 1.00 86.31 103 PRO A N 1
ATOM 872 C CA . PRO A 1 103 ? -1.961 -6.508 -23.311 1.00 86.31 103 PRO A CA 1
ATOM 873 C C . PRO A 1 103 ? -2.265 -6.443 -24.812 1.00 86.31 103 PRO A C 1
ATOM 875 O O . PRO A 1 103 ? -1.605 -5.714 -25.554 1.00 86.31 103 PRO A O 1
ATOM 878 N N . LYS A 1 104 ? -3.277 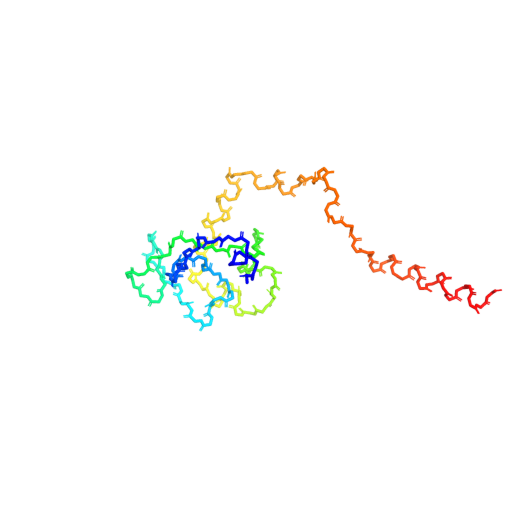-7.191 -25.270 1.00 86.94 104 LYS A N 1
ATOM 879 C CA . LYS A 1 104 ? -3.720 -7.150 -26.679 1.00 86.94 104 LYS A CA 1
ATOM 880 C C . LYS A 1 104 ? -4.315 -5.791 -27.048 1.00 86.94 104 LYS A C 1
ATOM 882 O O . LYS A 1 104 ? -4.200 -5.336 -28.182 1.00 86.94 104 LYS A O 1
ATOM 887 N N . LEU A 1 105 ? -4.947 -5.149 -26.072 1.00 85.94 105 LEU A N 1
ATOM 888 C CA . LEU A 1 105 ? -5.529 -3.827 -26.206 1.00 85.94 105 LEU A CA 1
ATOM 889 C C . LEU A 1 105 ? -4.458 -2.770 -25.924 1.00 85.94 105 LEU A C 1
ATOM 891 O O . LEU A 1 105 ? -3.805 -2.774 -24.880 1.00 85.94 105 LEU A O 1
ATOM 895 N N . LYS A 1 106 ? -4.289 -1.840 -26.866 1.00 78.81 106 LYS A N 1
ATOM 896 C CA . LYS A 1 106 ? -3.367 -0.707 -26.739 1.00 78.81 106 LYS A CA 1
ATOM 897 C C . LYS A 1 106 ? -3.985 0.379 -25.854 1.00 78.81 106 LYS A C 1
ATOM 899 O O . LYS A 1 106 ? -4.392 1.423 -26.346 1.00 78.81 106 LYS A O 1
ATOM 904 N N . PHE A 1 107 ? -4.050 0.139 -24.547 1.00 73.25 107 PHE A N 1
ATOM 905 C CA . PHE A 1 107 ? -4.539 1.139 -23.587 1.00 73.25 107 PHE A CA 1
ATOM 906 C C . PHE A 1 107 ? -3.578 2.317 -23.399 1.00 73.25 107 PHE A C 1
ATOM 908 O O . PHE A 1 107 ? -3.981 3.387 -22.956 1.00 73.25 107 PHE A O 1
ATOM 915 N N . PHE A 1 108 ? -2.300 2.126 -23.731 1.00 67.62 108 PHE A N 1
ATOM 916 C CA . PHE A 1 108 ? -1.267 3.135 -23.556 1.00 67.62 108 PHE A CA 1
ATOM 917 C C . PHE A 1 108 ? -0.408 3.240 -24.810 1.00 67.62 108 PHE A C 1
ATOM 919 O O . PHE A 1 108 ? 0.115 2.246 -25.314 1.00 67.62 108 PHE A O 1
ATOM 926 N N . SER A 1 109 ? -0.222 4.467 -25.285 1.00 71.50 109 SER A N 1
ATOM 927 C CA . SER A 1 109 ? 0.862 4.777 -26.211 1.00 71.50 109 SER A CA 1
ATOM 928 C C . SER A 1 109 ? 2.085 5.148 -25.374 1.00 71.50 109 SER A C 1
ATOM 930 O O . SER A 1 109 ? 1.985 6.067 -24.555 1.00 71.50 109 SER A O 1
ATOM 932 N N . PRO A 1 110 ? 3.227 4.450 -25.511 1.00 66.38 110 PRO A N 1
ATOM 933 C CA . PRO A 1 110 ? 4.415 4.792 -24.743 1.00 66.38 110 PRO A CA 1
ATOM 934 C C . PRO A 1 110 ? 4.794 6.250 -25.013 1.00 66.38 110 PRO A C 1
ATOM 936 O O . PRO A 1 110 ? 4.797 6.706 -26.159 1.00 66.38 110 PRO A O 1
ATOM 939 N N . LYS A 1 111 ? 5.112 6.999 -23.950 1.00 66.56 111 LYS A N 1
ATOM 940 C CA . LYS A 1 111 ? 5.637 8.358 -24.113 1.00 66.56 111 LYS A CA 1
ATOM 941 C C . LYS A 1 111 ? 6.934 8.273 -24.933 1.00 66.56 111 LYS A C 1
ATOM 943 O O . LYS A 1 111 ? 7.735 7.367 -24.696 1.00 66.56 111 LYS A O 1
ATOM 948 N N . PRO A 1 112 ? 7.171 9.200 -25.878 1.00 70.12 112 PRO A N 1
ATOM 949 C CA . PRO A 1 112 ? 8.395 9.193 -26.664 1.00 70.12 112 PRO A CA 1
ATOM 950 C C . PRO A 1 112 ? 9.602 9.246 -25.727 1.00 70.12 112 PRO A C 1
ATOM 952 O O . PRO A 1 112 ? 9.669 10.101 -24.835 1.00 70.12 112 PRO A O 1
ATOM 955 N N . SER A 1 113 ? 10.536 8.317 -25.933 1.00 73.44 113 SER A N 1
ATOM 956 C CA . SER A 1 113 ? 11.762 8.227 -25.141 1.00 73.44 113 SER A CA 1
ATOM 957 C C . SER A 1 113 ? 12.563 9.529 -25.214 1.00 73.44 113 SER A C 1
ATOM 959 O O . SER A 1 113 ? 12.409 10.323 -26.147 1.00 73.44 113 SER A O 1
ATOM 961 N N . PHE A 1 114 ? 13.467 9.744 -24.257 1.00 76.94 114 PHE A N 1
ATOM 962 C CA . PHE A 1 114 ? 14.380 10.890 -24.281 1.00 76.94 114 PHE A CA 1
ATOM 963 C C . PHE A 1 114 ? 15.118 11.015 -25.628 1.00 76.94 114 PHE A C 1
ATOM 965 O O . PHE A 1 114 ? 15.154 12.091 -26.219 1.00 76.94 114 PHE A O 1
ATOM 972 N N . LYS A 1 115 ? 15.571 9.886 -26.191 1.00 76.44 115 LYS A N 1
ATOM 973 C CA . LYS A 1 115 ? 16.198 9.807 -27.521 1.00 76.44 115 LYS A CA 1
ATOM 974 C C . LYS A 1 115 ? 15.255 10.260 -28.644 1.00 76.44 115 LYS A C 1
ATOM 976 O O . LYS A 1 115 ? 15.662 10.996 -29.538 1.00 76.44 115 LYS A O 1
ATOM 981 N N . SER A 1 116 ? 13.980 9.871 -28.585 1.00 76.25 116 SER A N 1
ATOM 982 C CA . SER A 1 116 ? 12.952 10.317 -29.538 1.00 76.25 116 SER A CA 1
ATOM 983 C C . SER A 1 116 ? 12.702 11.828 -29.447 1.00 76.25 116 SER A C 1
ATOM 985 O O . SER A 1 116 ? 12.625 12.502 -30.477 1.00 76.25 116 SER A O 1
ATOM 987 N N . LYS A 1 117 ? 12.651 12.382 -28.228 1.00 78.69 117 LYS A N 1
ATOM 988 C CA . LYS A 1 117 ? 12.520 13.831 -28.000 1.00 78.69 117 LYS A CA 1
ATOM 989 C C . LYS A 1 117 ? 13.733 14.601 -28.526 1.00 78.69 117 LYS A C 1
ATOM 991 O O . LYS A 1 117 ? 13.553 15.591 -29.231 1.00 78.69 117 LYS A O 1
ATOM 996 N N . MET A 1 118 ? 14.942 14.114 -28.250 1.00 83.00 118 MET A N 1
ATOM 997 C CA . MET A 1 118 ? 16.199 14.705 -28.716 1.00 83.00 118 MET A CA 1
ATOM 998 C C . MET A 1 118 ? 16.286 14.714 -30.248 1.00 83.00 118 MET A C 1
ATOM 1000 O O . MET A 1 118 ? 16.515 15.761 -30.847 1.00 83.00 118 MET A O 1
ATOM 1004 N N . ASN A 1 119 ? 15.975 13.592 -30.904 1.00 82.00 119 ASN A N 1
ATOM 1005 C CA . ASN A 1 119 ? 15.940 13.516 -32.369 1.00 82.00 119 ASN A CA 1
ATOM 1006 C C . ASN A 1 119 ? 14.905 14.471 -32.981 1.00 82.00 119 ASN A C 1
ATOM 1008 O O . ASN A 1 119 ? 15.142 15.061 -34.035 1.00 82.00 119 ASN A O 1
ATOM 1012 N N . LYS A 1 120 ? 13.752 14.649 -32.326 1.00 82.25 120 LYS A N 1
ATOM 1013 C CA . LYS A 1 120 ? 12.723 15.599 -32.769 1.00 82.25 120 LYS A CA 1
ATOM 1014 C C . LYS A 1 120 ? 13.183 17.055 -32.619 1.00 82.25 120 LYS A C 1
ATOM 1016 O O . LYS A 1 120 ? 12.858 17.876 -33.473 1.00 82.25 120 LYS A O 1
ATOM 1021 N N . MET A 1 121 ? 13.946 17.366 -31.570 1.00 84.19 121 MET A N 1
ATOM 1022 C CA . MET A 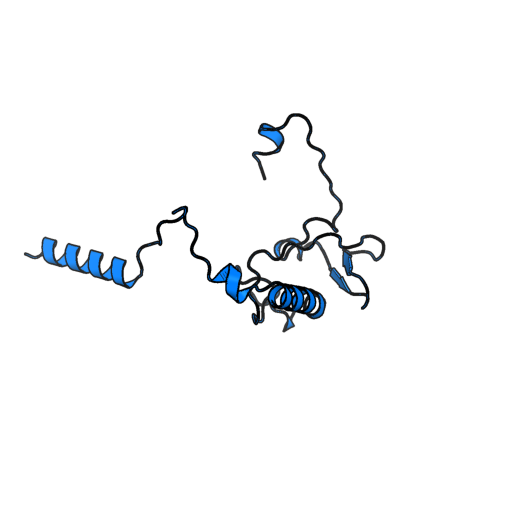1 121 ? 14.555 18.682 -31.360 1.00 84.19 121 MET A CA 1
ATOM 1023 C C . MET A 1 121 ? 15.633 18.981 -32.412 1.00 84.19 121 MET A C 1
ATOM 1025 O O . MET A 1 121 ? 15.576 20.029 -33.048 1.00 84.19 121 MET A O 1
ATOM 1029 N N . LEU A 1 122 ? 16.541 18.034 -32.672 1.00 85.31 122 LEU A N 1
ATOM 1030 C CA . LEU A 1 122 ? 17.582 18.162 -33.700 1.00 85.31 122 LEU A CA 1
ATOM 1031 C C . LEU A 1 122 ? 16.986 18.394 -35.093 1.00 85.31 122 LEU A C 1
ATOM 1033 O O . LEU A 1 122 ? 17.373 19.333 -35.781 1.00 85.31 122 LEU A O 1
ATOM 1037 N N . LYS A 1 123 ? 15.965 17.619 -35.483 1.00 84.81 123 LYS A N 1
ATOM 1038 C CA . LYS A 1 123 ? 15.260 17.823 -36.763 1.00 84.81 123 LYS A CA 1
ATOM 1039 C C . LYS A 1 123 ? 14.604 19.204 -36.881 1.00 84.81 123 LYS A C 1
ATOM 1041 O O . LYS A 1 123 ? 14.510 19.738 -37.982 1.00 84.81 123 LYS A O 1
ATOM 1046 N N . ARG A 1 124 ? 14.130 19.777 -35.768 1.00 85.00 124 ARG A N 1
ATOM 1047 C CA . ARG A 1 124 ? 13.571 21.139 -35.740 1.00 85.00 124 ARG A CA 1
ATOM 1048 C C . ARG A 1 124 ? 14.645 22.209 -35.913 1.00 85.00 124 ARG A C 1
ATOM 1050 O O . ARG A 1 124 ? 14.383 23.181 -36.606 1.00 85.00 124 ARG A O 1
ATOM 1057 N N . LEU A 1 125 ? 15.815 22.028 -35.303 1.00 84.44 125 LEU A N 1
ATOM 1058 C CA . LEU A 1 125 ? 16.946 22.944 -35.457 1.00 84.44 125 LEU A CA 1
ATOM 1059 C C . LEU A 1 125 ? 17.467 22.938 -36.896 1.00 84.44 125 LEU A C 1
ATOM 1061 O O . LEU A 1 125 ? 17.583 24.002 -37.488 1.00 84.44 125 LEU A O 1
ATOM 1065 N N . VAL A 1 126 ? 17.667 21.761 -37.497 1.00 85.19 126 VAL A N 1
ATOM 1066 C CA . VAL A 1 126 ? 18.139 21.647 -38.890 1.00 85.19 126 VAL A CA 1
ATOM 1067 C C . VAL A 1 126 ? 17.185 22.337 -39.875 1.00 85.19 126 VAL A C 1
ATOM 1069 O O . VAL A 1 126 ? 17.645 23.085 -40.721 1.00 85.19 126 VAL A O 1
ATOM 1072 N N . ARG A 1 127 ? 15.859 22.190 -39.716 1.00 80.06 127 ARG A N 1
ATOM 1073 C CA . ARG A 1 127 ? 14.858 22.905 -40.546 1.00 80.06 127 ARG A CA 1
ATOM 1074 C C . ARG A 1 127 ? 14.791 24.420 -40.317 1.00 80.06 127 ARG A C 1
ATOM 1076 O O . ARG A 1 127 ? 14.078 25.093 -41.046 1.00 80.06 127 ARG A O 1
ATOM 1083 N N . LYS A 1 128 ? 15.412 24.942 -39.257 1.00 71.38 128 LYS A N 1
ATOM 1084 C CA . LYS A 1 128 ? 15.419 26.379 -38.944 1.00 71.38 128 LYS A CA 1
ATOM 1085 C C . LYS A 1 128 ? 16.664 27.079 -39.504 1.00 71.38 128 LYS A C 1
ATOM 1087 O O . LYS A 1 128 ? 16.668 28.301 -39.593 1.00 71.38 128 LYS A O 1
ATOM 1092 N N . PHE A 1 129 ? 17.699 26.312 -39.848 1.00 67.19 129 PHE A N 1
ATOM 1093 C CA . PHE A 1 129 ? 19.003 26.806 -40.297 1.00 67.19 129 PHE A CA 1
ATOM 1094 C C . PHE A 1 129 ? 19.416 26.286 -41.687 1.00 67.19 129 PHE A C 1
ATOM 1096 O O . PHE A 1 129 ? 20.554 26.501 -42.092 1.00 67.19 129 PHE A O 1
ATOM 1103 N N . GLY A 1 130 ? 18.515 25.615 -42.407 1.00 53.78 130 GLY A N 1
ATOM 1104 C CA . GLY A 1 130 ? 18.647 25.245 -43.818 1.00 53.78 130 GLY A CA 1
ATOM 1105 C C . GLY A 1 130 ? 17.342 25.526 -44.536 1.00 53.78 130 GLY A C 1
ATOM 1106 O O . GLY A 1 130 ? 17.414 25.938 -45.709 1.00 53.78 130 GLY A O 1
#

pLDDT: mean 89.95, std 8.6, range [53.78, 98.19]

Secondary structure (DSSP, 8-state):
--SHHHH-S-------TTSSB-GGGTTT--EEE-SS-EEESSTTSB---B--TT--TT-SBS-TT---GGGBTTT-THHHHHHHHHHHHHHHTTHHHHHTPPPSS---PPPPPHHHHHHHHHHHHHHHH-